Protein AF-A0A838QBS2-F1 (afdb_monomer_lite)

Foldseek 3Di:
DLVVVLVVDPQDPVSLVSLLVVLVVCLVPPLPVSLVSLVVRPDPVSSQVSNLVSLQSCCVVPVPVSLVCLVVDPHDPVSNCVSDPDDD

Structure (mmCIF, N/CA/C/O backbone):
data_AF-A0A838QBS2-F1
#
_entry.id   AF-A0A838QBS2-F1
#
loop_
_atom_site.group_PDB
_atom_site.id
_atom_site.type_symbol
_atom_site.label_atom_id
_atom_site.label_alt_id
_atom_site.label_comp_id
_atom_site.label_asym_id
_atom_site.label_entity_id
_atom_site.label_seq_id
_atom_site.pdbx_PDB_ins_code
_atom_site.Cartn_x
_atom_site.Cartn_y
_atom_site.Cartn_z
_atom_site.occupancy
_atom_site.B_iso_or_equiv
_atom_site.auth_seq_id
_atom_site.auth_comp_id
_atom_site.auth_asym_id
_atom_site.auth_atom_id
_atom_site.pdbx_PDB_model_num
ATOM 1 N N . ALA A 1 1 ? -4.220 -9.356 -19.037 1.00 59.34 1 ALA A N 1
ATOM 2 C CA . ALA A 1 1 ? -3.776 -8.843 -17.722 1.00 59.34 1 ALA A CA 1
ATOM 3 C C . ALA A 1 1 ? -4.999 -8.394 -16.929 1.00 59.34 1 ALA A C 1
ATOM 5 O O . ALA A 1 1 ? -5.787 -7.630 -17.471 1.00 59.34 1 ALA A O 1
ATOM 6 N N . ALA A 1 2 ? -5.189 -8.863 -15.692 1.00 65.00 2 ALA A N 1
ATOM 7 C CA . ALA A 1 2 ? -6.376 -8.519 -14.895 1.00 65.00 2 ALA A CA 1
ATOM 8 C C . ALA A 1 2 ? -6.485 -7.009 -14.584 1.00 65.00 2 ALA A C 1
ATOM 10 O O . ALA A 1 2 ? -7.593 -6.490 -14.505 1.00 65.00 2 ALA A O 1
ATOM 11 N N . GLY A 1 3 ? -5.362 -6.277 -14.564 1.00 68.88 3 GLY A N 1
ATOM 12 C CA . GLY A 1 3 ? -5.370 -4.810 -14.518 1.00 68.88 3 GLY A CA 1
ATOM 13 C C . GLY A 1 3 ? -6.114 -4.147 -15.689 1.00 68.88 3 GLY A C 1
ATOM 14 O O . GLY A 1 3 ? -6.882 -3.217 -15.483 1.00 68.88 3 GLY A O 1
ATOM 15 N N . ALA A 1 4 ? -5.989 -4.660 -16.917 1.00 73.88 4 ALA A N 1
ATOM 16 C CA . ALA A 1 4 ? -6.677 -4.067 -18.070 1.00 73.88 4 ALA A CA 1
ATOM 17 C C . ALA A 1 4 ? -8.209 -4.169 -17.952 1.00 73.88 4 ALA A C 1
ATOM 19 O O . ALA A 1 4 ? -8.917 -3.253 -18.349 1.00 73.88 4 ALA A O 1
ATOM 20 N N . TRP A 1 5 ? -8.719 -5.244 -17.342 1.00 80.38 5 TRP A N 1
ATOM 21 C CA . TRP A 1 5 ? -10.149 -5.407 -17.076 1.00 80.38 5 TRP A CA 1
ATOM 22 C C . TRP A 1 5 ? -10.645 -4.454 -15.975 1.00 80.38 5 TRP A C 1
ATOM 24 O O . TRP A 1 5 ? -11.707 -3.853 -16.121 1.00 80.38 5 TRP A O 1
ATOM 34 N N . LEU A 1 6 ? -9.849 -4.211 -14.927 1.00 80.81 6 LEU A N 1
ATOM 35 C CA . LEU A 1 6 ? -10.195 -3.251 -13.865 1.00 80.81 6 LEU A CA 1
ATOM 36 C C . LEU A 1 6 ? -10.314 -1.808 -14.373 1.00 80.81 6 LEU A C 1
ATOM 38 O O . LEU A 1 6 ? -11.085 -1.021 -13.823 1.00 80.81 6 LEU A O 1
ATOM 42 N N . ALA A 1 7 ? -9.567 -1.458 -15.422 1.00 75.81 7 ALA A N 1
ATOM 43 C CA . ALA A 1 7 ? -9.676 -0.158 -16.081 1.00 75.81 7 ALA A CA 1
ATOM 44 C C . ALA A 1 7 ? -10.973 -0.001 -16.897 1.00 75.81 7 ALA A C 1
ATOM 46 O O . ALA A 1 7 ? -11.401 1.124 -17.126 1.00 75.81 7 ALA A O 1
ATOM 47 N N . THR A 1 8 ? -11.609 -1.102 -17.315 1.00 82.38 8 THR A N 1
ATOM 48 C CA . THR A 1 8 ? -12.884 -1.060 -18.059 1.00 82.38 8 THR A CA 1
ATOM 49 C C . THR A 1 8 ? -14.118 -0.968 -17.168 1.00 82.38 8 THR A C 1
ATOM 51 O O . THR A 1 8 ? -15.211 -0.702 -17.662 1.00 82.38 8 THR A O 1
ATOM 54 N N . LEU A 1 9 ? -13.965 -1.197 -15.861 1.00 81.81 9 LEU A N 1
ATOM 55 C CA . LEU A 1 9 ? -15.078 -1.105 -14.928 1.00 81.81 9 LEU A CA 1
ATOM 56 C C . LEU A 1 9 ? -15.445 0.363 -14.671 1.00 81.81 9 LEU A C 1
ATOM 58 O O . LEU A 1 9 ? -14.547 1.192 -14.496 1.00 81.81 9 LEU A O 1
ATOM 62 N N . PRO A 1 10 ? -16.744 0.694 -14.582 1.00 79.12 10 PRO A N 1
ATOM 63 C CA . PRO A 1 10 ? -17.166 2.016 -14.153 1.00 79.12 10 PRO A CA 1
ATOM 64 C C . PRO A 1 10 ? -16.716 2.272 -12.711 1.00 79.12 10 PRO A C 1
ATOM 66 O O . PRO A 1 10 ? -16.734 1.376 -11.861 1.00 79.12 10 PRO A O 1
ATOM 69 N N . SER A 1 11 ? -16.307 3.508 -12.435 1.00 73.88 11 SER A N 1
ATOM 70 C CA . SER A 1 11 ? -15.950 3.950 -11.089 1.00 73.88 11 SER A CA 1
ATOM 71 C C . SER A 1 11 ? -17.126 3.754 -10.131 1.00 73.88 11 SER A C 1
ATOM 73 O O . SER A 1 11 ? -18.242 4.187 -10.408 1.00 73.88 11 SER A O 1
ATOM 75 N N . GLY A 1 12 ? -16.875 3.092 -9.003 1.00 82.94 12 GLY A N 1
ATOM 76 C CA . GLY A 1 12 ? -17.888 2.766 -8.005 1.00 82.94 12 GLY A CA 1
ATOM 77 C C . GLY A 1 12 ? -17.447 1.607 -7.113 1.00 82.94 12 GLY A C 1
ATOM 78 O O . GLY A 1 12 ? -16.450 0.939 -7.395 1.00 82.94 12 GLY A O 1
ATOM 79 N N . GLY A 1 13 ? -18.228 1.325 -6.067 1.00 83.12 13 GLY A N 1
ATOM 80 C CA . GLY A 1 13 ? -17.848 0.360 -5.028 1.00 83.12 13 GLY A CA 1
ATOM 81 C C . GLY A 1 13 ? -17.521 -1.046 -5.548 1.00 83.12 13 GLY A C 1
ATOM 82 O O . GLY A 1 13 ? -16.639 -1.712 -5.013 1.00 83.12 13 GLY A O 1
ATOM 83 N N . SER A 1 14 ? -18.162 -1.491 -6.633 1.00 85.31 14 SER A N 1
ATOM 84 C CA . SER A 1 14 ? -17.864 -2.780 -7.274 1.00 85.31 14 SER A CA 1
ATOM 85 C C . SER A 1 14 ? -16.458 -2.822 -7.884 1.00 85.31 14 SER A C 1
ATOM 87 O O . SER A 1 14 ? -15.760 -3.828 -7.756 1.00 85.31 14 SER A O 1
ATOM 89 N N . ARG A 1 15 ? -16.017 -1.723 -8.512 1.00 87.19 15 ARG A N 1
ATOM 90 C CA . ARG A 1 15 ? -14.650 -1.586 -9.029 1.00 87.19 15 ARG A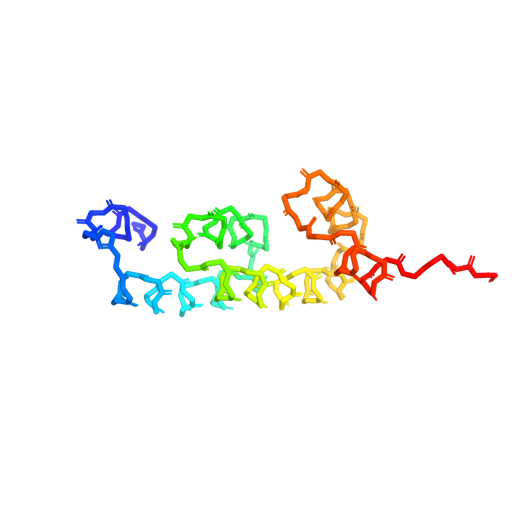 CA 1
ATOM 91 C C . ARG A 1 15 ? -13.657 -1.510 -7.879 1.00 87.19 15 ARG A C 1
ATOM 93 O O . ARG A 1 15 ? -12.647 -2.202 -7.926 1.00 87.19 15 ARG A O 1
ATOM 100 N N . ASP A 1 16 ? -13.956 -0.734 -6.842 1.00 87.88 16 ASP A N 1
ATOM 101 C CA . ASP A 1 16 ? -13.085 -0.602 -5.670 1.00 87.88 16 ASP A CA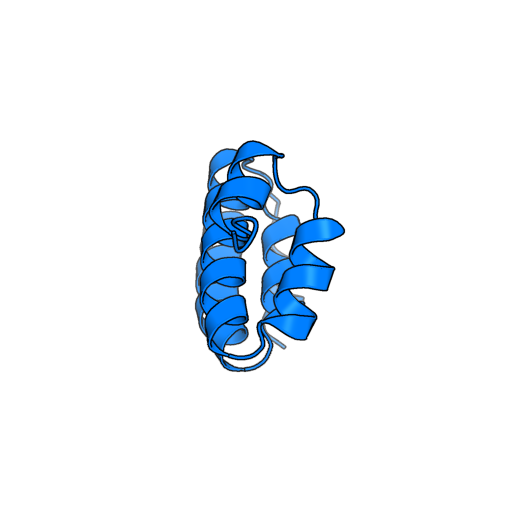 1
ATOM 102 C C . ASP A 1 16 ? -12.862 -1.959 -4.975 1.00 87.88 16 ASP A C 1
ATOM 104 O O . ASP A 1 16 ? -11.731 -2.312 -4.634 1.00 87.88 16 ASP A O 1
ATOM 108 N N . ALA A 1 17 ? -13.910 -2.781 -4.845 1.00 87.69 17 ALA A N 1
ATOM 109 C CA . ALA A 1 17 ? -13.806 -4.144 -4.323 1.00 87.69 17 ALA A CA 1
ATOM 110 C C . ALA A 1 17 ? -12.953 -5.057 -5.225 1.00 87.69 17 ALA A C 1
ATOM 112 O O . ALA A 1 17 ? -12.103 -5.804 -4.734 1.00 87.69 17 ALA A O 1
ATOM 113 N N . ALA A 1 18 ? -13.124 -4.970 -6.547 1.00 89.75 18 ALA A N 1
ATOM 114 C CA . ALA A 1 18 ? -12.328 -5.739 -7.502 1.00 89.75 18 ALA A CA 1
ATOM 115 C C . ALA A 1 18 ? -10.843 -5.329 -7.483 1.00 89.75 18 ALA A C 1
ATOM 117 O O . ALA A 1 18 ? -9.960 -6.189 -7.483 1.00 89.75 18 ALA A O 1
ATOM 118 N N . VAL A 1 19 ? -10.561 -4.025 -7.402 1.00 90.62 19 VAL A N 1
ATOM 119 C CA . VAL A 1 19 ? -9.207 -3.483 -7.228 1.00 90.62 19 VAL A CA 1
ATOM 120 C C . VAL A 1 19 ? -8.612 -3.971 -5.906 1.00 90.62 19 VAL A C 1
ATOM 122 O O . VAL A 1 19 ? -7.467 -4.415 -5.874 1.00 90.62 19 VAL A O 1
ATOM 125 N N . THR A 1 20 ? -9.388 -3.983 -4.824 1.00 89.25 20 THR A N 1
ATOM 126 C CA . THR A 1 20 ? -8.949 -4.494 -3.516 1.00 89.25 20 THR A CA 1
ATOM 127 C C . THR A 1 20 ? -8.528 -5.966 -3.605 1.00 89.25 20 THR A C 1
ATOM 129 O O . THR A 1 20 ? -7.416 -6.314 -3.212 1.00 89.25 20 THR A O 1
ATOM 132 N N . ALA A 1 21 ? -9.352 -6.830 -4.202 1.00 89.50 21 ALA A N 1
ATOM 133 C CA . ALA A 1 21 ? -9.014 -8.244 -4.383 1.00 89.50 21 ALA A CA 1
ATOM 134 C C . ALA A 1 21 ? -7.782 -8.447 -5.288 1.00 89.50 21 ALA A C 1
ATOM 136 O O . ALA A 1 21 ? -6.917 -9.281 -5.011 1.00 89.50 21 ALA A O 1
ATOM 137 N N . TYR A 1 22 ? -7.672 -7.663 -6.362 1.00 90.56 22 TYR A N 1
ATOM 138 C CA . TYR A 1 22 ? -6.533 -7.726 -7.273 1.00 90.56 22 TYR A CA 1
ATOM 139 C C . TYR A 1 22 ? -5.230 -7.295 -6.599 1.00 90.56 22 TYR A C 1
ATOM 141 O O . TYR A 1 22 ? -4.229 -8.006 -6.677 1.00 90.56 22 TYR A O 1
ATOM 149 N N . THR A 1 23 ? -5.249 -6.163 -5.893 1.00 90.94 23 THR A N 1
ATOM 150 C CA . THR A 1 23 ? -4.077 -5.636 -5.184 1.00 90.94 23 THR A CA 1
ATOM 151 C C . THR A 1 23 ? -3.575 -6.592 -4.114 1.00 90.94 23 THR A C 1
ATOM 153 O O . THR A 1 23 ? -2.369 -6.763 -4.009 1.00 90.94 23 THR A O 1
ATOM 156 N N . GLN A 1 24 ? -4.454 -7.294 -3.393 1.00 87.50 24 GLN A N 1
ATOM 157 C CA . GLN A 1 24 ? -4.035 -8.324 -2.434 1.00 87.50 24 GLN A CA 1
ATOM 158 C C . GLN A 1 24 ? -3.235 -9.452 -3.094 1.00 87.50 24 GLN A C 1
ATOM 160 O O . GLN A 1 24 ? -2.231 -9.906 -2.546 1.00 87.50 24 GLN A O 1
ATOM 165 N N . ARG A 1 25 ? -3.652 -9.898 -4.284 1.00 88.50 25 ARG A N 1
ATOM 166 C CA . ARG A 1 25 ? -2.951 -10.965 -5.008 1.00 88.50 25 ARG A CA 1
ATOM 167 C C . ARG A 1 25 ? -1.642 -10.477 -5.620 1.00 88.50 25 ARG A C 1
ATOM 169 O O . ARG A 1 25 ? -0.649 -11.196 -5.592 1.00 88.50 25 ARG A O 1
ATOM 176 N N . VAL A 1 26 ? -1.647 -9.265 -6.164 1.00 89.81 26 VAL A N 1
ATOM 177 C CA . VAL A 1 26 ? -0.481 -8.677 -6.829 1.00 89.81 26 VAL A CA 1
ATOM 178 C C . VAL A 1 26 ? 0.555 -8.196 -5.824 1.00 89.81 26 VAL A C 1
ATOM 180 O O . VAL A 1 26 ? 1.735 -8.308 -6.113 1.00 89.81 26 VAL A O 1
ATOM 183 N N . ALA A 1 27 ? 0.169 -7.765 -4.621 1.00 89.12 27 ALA A N 1
ATOM 184 C CA . ALA A 1 27 ? 1.106 -7.255 -3.620 1.00 89.12 27 ALA A CA 1
ATOM 185 C C . ALA A 1 27 ? 2.178 -8.273 -3.202 1.00 89.12 27 ALA A C 1
ATOM 187 O O . ALA A 1 27 ? 3.276 -7.884 -2.813 1.00 89.12 27 ALA A O 1
ATOM 188 N N . ALA A 1 28 ? 1.879 -9.570 -3.312 1.00 85.75 28 ALA A N 1
ATOM 189 C CA . ALA A 1 28 ? 2.832 -10.637 -3.026 1.00 85.75 28 ALA A CA 1
ATOM 190 C C . ALA A 1 28 ? 3.939 -10.767 -4.089 1.00 85.75 28 ALA A C 1
ATOM 192 O O . ALA A 1 28 ? 5.047 -11.182 -3.763 1.00 85.75 28 ALA A O 1
ATOM 193 N N . THR A 1 29 ? 3.647 -10.439 -5.350 1.00 88.44 29 THR A N 1
ATOM 194 C CA . THR A 1 29 ? 4.582 -10.596 -6.479 1.00 88.44 29 THR A CA 1
ATOM 195 C C . THR A 1 29 ? 5.145 -9.269 -6.978 1.00 88.44 29 THR A C 1
ATOM 197 O O . THR A 1 29 ? 6.303 -9.195 -7.366 1.00 88.44 29 THR A O 1
ATOM 200 N N . ASP A 1 30 ? 4.316 -8.230 -6.983 1.00 90.31 30 ASP A N 1
ATOM 201 C CA . ASP A 1 30 ? 4.617 -6.878 -7.443 1.00 90.31 30 ASP A CA 1
ATOM 202 C C . ASP A 1 30 ? 3.881 -5.849 -6.556 1.00 90.31 30 ASP A C 1
ATOM 204 O O . ASP A 1 30 ? 2.810 -5.334 -6.902 1.00 90.31 30 ASP A O 1
ATOM 208 N N . PRO A 1 31 ? 4.428 -5.548 -5.369 1.00 89.81 31 PRO A N 1
ATOM 209 C CA . PRO A 1 31 ? 3.827 -4.579 -4.458 1.00 89.81 31 PRO A CA 1
ATOM 210 C C . PRO A 1 31 ? 3.764 -3.162 -5.037 1.00 89.81 31 PRO A C 1
ATOM 212 O O . PRO A 1 31 ? 2.864 -2.405 -4.674 1.00 89.81 31 PRO A O 1
ATOM 215 N N . GLN A 1 32 ? 4.642 -2.818 -5.983 1.00 89.25 32 GLN A N 1
ATOM 216 C CA . GLN A 1 32 ? 4.624 -1.519 -6.648 1.00 89.25 32 GLN A CA 1
ATOM 217 C C . GLN A 1 32 ? 3.399 -1.383 -7.557 1.00 89.25 32 GLN A C 1
ATOM 219 O O . GLN A 1 32 ? 2.682 -0.384 -7.481 1.00 89.25 32 GLN A O 1
ATOM 224 N N . ALA A 1 33 ? 3.113 -2.396 -8.379 1.00 90.62 33 ALA A N 1
ATOM 225 C CA . ALA A 1 33 ? 1.899 -2.404 -9.186 1.00 90.62 33 ALA A CA 1
ATOM 226 C C . ALA A 1 33 ? 0.644 -2.402 -8.301 1.00 90.62 33 ALA A C 1
ATOM 228 O O . ALA A 1 33 ? -0.298 -1.660 -8.577 1.00 90.62 33 ALA A O 1
ATOM 229 N N . ALA A 1 34 ? 0.627 -3.187 -7.218 1.00 92.06 34 ALA A N 1
ATOM 230 C CA . ALA A 1 34 ? -0.503 -3.210 -6.290 1.00 92.06 34 ALA A CA 1
ATOM 231 C C . ALA A 1 34 ? -0.780 -1.823 -5.686 1.00 92.06 34 ALA A C 1
ATOM 233 O O . ALA A 1 34 ? -1.926 -1.374 -5.663 1.00 92.06 34 ALA A O 1
ATOM 234 N N . ALA A 1 35 ? 0.266 -1.124 -5.253 1.00 90.50 35 ALA A N 1
ATOM 235 C CA . ALA A 1 35 ? 0.170 0.231 -4.733 1.00 90.50 35 ALA A CA 1
ATOM 236 C C . ALA A 1 35 ? -0.445 1.215 -5.746 1.00 90.50 35 ALA A C 1
ATOM 238 O O . ALA A 1 35 ? -1.381 1.936 -5.406 1.00 90.50 35 ALA A O 1
ATOM 239 N N . GLN A 1 36 ? 0.012 1.187 -7.001 1.00 89.56 36 GLN A N 1
ATOM 240 C CA . GLN A 1 36 ? -0.517 2.047 -8.069 1.00 89.56 36 GLN A CA 1
ATOM 241 C C . GLN A 1 36 ? -2.000 1.784 -8.347 1.00 89.56 36 GLN A C 1
ATOM 243 O O . GLN A 1 36 ? -2.774 2.710 -8.573 1.00 89.56 36 GLN A O 1
ATOM 248 N N . TRP A 1 37 ? -2.426 0.520 -8.294 1.00 90.94 37 TRP A N 1
ATOM 249 C CA . TRP A 1 37 ? -3.839 0.168 -8.433 1.00 90.94 37 TRP A CA 1
ATOM 250 C C . TRP A 1 37 ? -4.678 0.660 -7.256 1.00 90.94 37 TRP A C 1
ATOM 252 O O . TRP A 1 37 ? -5.780 1.167 -7.480 1.00 90.94 37 TRP A O 1
ATOM 262 N N . ALA A 1 38 ? -4.160 0.559 -6.030 1.00 91.19 38 ALA A N 1
ATOM 263 C CA . ALA A 1 38 ? -4.840 1.058 -4.841 1.00 91.19 38 ALA A CA 1
ATOM 264 C C . ALA A 1 38 ? -5.093 2.571 -4.917 1.00 91.19 38 ALA A C 1
ATOM 266 O O . ALA A 1 38 ? -6.166 3.013 -4.524 1.00 91.19 38 ALA A O 1
ATOM 267 N N . GLU A 1 39 ? -4.185 3.353 -5.510 1.00 89.06 39 GLU A N 1
ATOM 268 C CA . GLU A 1 39 ? -4.373 4.799 -5.726 1.00 89.06 39 GLU A CA 1
ATOM 269 C C . GLU A 1 39 ? -5.567 5.132 -6.637 1.00 89.06 39 GLU A C 1
ATOM 271 O O . GLU A 1 39 ? -6.130 6.221 -6.539 1.00 89.06 39 GLU A O 1
ATOM 276 N N . THR A 1 40 ? -6.004 4.190 -7.482 1.00 88.12 40 THR A N 1
ATOM 277 C CA . THR A 1 40 ? -7.165 4.377 -8.370 1.00 88.12 40 THR A CA 1
ATOM 278 C C . THR A 1 40 ? -8.516 4.139 -7.692 1.00 88.12 40 THR A C 1
ATOM 280 O O . THR A 1 40 ? -9.552 4.295 -8.347 1.00 88.12 40 THR A O 1
ATOM 283 N N . ILE A 1 41 ? -8.521 3.715 -6.424 1.00 88.75 41 ILE A N 1
ATOM 284 C CA . ILE A 1 41 ? -9.739 3.511 -5.635 1.00 88.75 41 ILE A CA 1
ATOM 285 C C . ILE A 1 41 ? -10.378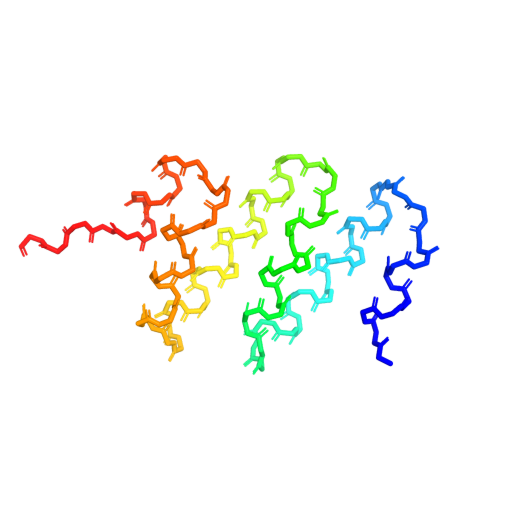 4.875 -5.366 1.00 88.75 41 ILE A C 1
ATOM 287 O O . ILE A 1 41 ? -9.725 5.793 -4.864 1.00 88.75 41 ILE A O 1
ATOM 291 N N . GLY A 1 42 ? -11.662 5.008 -5.703 1.00 85.56 42 GLY A N 1
ATOM 292 C CA . GLY A 1 42 ? -12.381 6.279 -5.587 1.00 85.56 42 GLY A CA 1
ATOM 293 C C . GLY A 1 42 ? -12.758 6.620 -4.146 1.00 85.56 42 GLY A C 1
ATOM 294 O O . GLY A 1 42 ? -12.743 7.785 -3.751 1.00 85.56 42 GLY A O 1
ATOM 295 N N . ASN A 1 43 ? -13.075 5.604 -3.340 1.00 87.69 43 ASN A N 1
ATOM 296 C CA . ASN A 1 43 ? -13.371 5.784 -1.924 1.00 87.69 43 ASN A CA 1
ATOM 297 C C . ASN A 1 43 ? -12.083 6.042 -1.128 1.00 87.69 43 ASN A C 1
ATOM 299 O O . ASN A 1 43 ? -11.223 5.169 -1.030 1.00 87.69 43 ASN A O 1
ATOM 303 N N . GLU A 1 44 ? -11.970 7.216 -0.510 1.00 86.50 44 GLU A N 1
ATOM 304 C CA . GLU A 1 44 ? -10.777 7.600 0.251 1.00 86.50 44 GLU A CA 1
ATOM 305 C C . GLU A 1 44 ? -10.468 6.651 1.417 1.00 86.50 44 GLU A C 1
ATOM 307 O O . GLU A 1 44 ? -9.309 6.292 1.624 1.00 86.50 44 GLU A O 1
ATOM 312 N N . SER A 1 45 ? -11.484 6.217 2.167 1.00 87.25 45 SER A N 1
ATOM 313 C CA . SER A 1 45 ? -11.282 5.314 3.303 1.00 87.25 45 SER A CA 1
ATOM 314 C C . SER A 1 45 ? -10.747 3.963 2.832 1.00 87.25 45 SER A C 1
ATOM 316 O O . SER A 1 45 ? -9.731 3.495 3.346 1.00 87.25 45 SER A O 1
ATOM 318 N N . THR A 1 46 ? -11.363 3.379 1.799 1.00 88.25 46 THR A N 1
ATOM 319 C CA . THR A 1 46 ? -10.906 2.120 1.197 1.00 88.25 46 THR A CA 1
ATOM 320 C C . THR A 1 46 ? -9.507 2.263 0.609 1.00 88.25 46 THR A C 1
ATOM 322 O O . THR A 1 46 ? -8.650 1.422 0.872 1.00 88.25 46 THR A O 1
ATOM 325 N N . ARG A 1 47 ? -9.246 3.343 -0.137 1.00 89.50 47 ARG A N 1
ATOM 326 C CA . ARG A 1 47 ? -7.935 3.637 -0.721 1.00 89.50 47 ARG A CA 1
ATOM 327 C C . ARG A 1 47 ? -6.859 3.674 0.355 1.00 89.50 47 ARG A C 1
ATOM 329 O O . ARG A 1 47 ? -5.864 2.967 0.243 1.00 89.50 47 ARG A O 1
ATOM 336 N N . ASN A 1 48 ? -7.069 4.459 1.409 1.00 89.12 48 ASN A N 1
ATOM 337 C CA . ASN A 1 48 ? -6.078 4.638 2.462 1.00 89.12 48 ASN A CA 1
ATOM 338 C C . ASN A 1 48 ? -5.816 3.331 3.221 1.00 89.12 48 ASN A C 1
ATOM 340 O O . ASN A 1 48 ? -4.655 2.979 3.419 1.00 89.12 48 ASN A O 1
ATOM 344 N N . SER A 1 49 ? -6.863 2.584 3.589 1.00 89.69 49 SER A N 1
ATOM 345 C CA . SER A 1 49 ? -6.707 1.270 4.229 1.00 89.69 49 SER A CA 1
ATOM 346 C C . SER A 1 49 ? -5.953 0.285 3.338 1.00 89.69 49 SER A C 1
ATOM 348 O O . SER A 1 49 ? -5.106 -0.468 3.819 1.00 89.69 49 SER A O 1
ATOM 350 N N . GLN A 1 50 ? -6.220 0.310 2.033 1.00 91.31 50 GLN A N 1
ATOM 351 C CA . GLN A 1 50 ? -5.610 -0.632 1.110 1.00 91.31 50 GLN A CA 1
ATOM 352 C C . GLN A 1 50 ? -4.155 -0.291 0.800 1.00 91.31 50 GLN A C 1
ATOM 354 O O . GLN A 1 50 ? -3.296 -1.172 0.822 1.00 91.31 50 GLN A O 1
ATOM 359 N N . MET A 1 51 ? -3.856 0.992 0.611 1.00 91.56 51 MET A N 1
ATOM 360 C CA . MET A 1 51 ? -2.491 1.494 0.503 1.00 91.56 51 MET A CA 1
ATOM 361 C C . MET A 1 51 ? -1.677 1.190 1.768 1.00 91.56 51 MET A C 1
ATOM 363 O O . MET A 1 51 ? -0.540 0.744 1.649 1.00 91.56 51 MET A O 1
ATOM 367 N N . GLU A 1 52 ? -2.248 1.365 2.966 1.00 91.44 52 GLU A N 1
ATOM 368 C CA . GLU A 1 52 ? -1.584 1.015 4.230 1.00 91.44 52 GLU A CA 1
ATOM 369 C C . GLU A 1 52 ? -1.266 -0.486 4.304 1.00 91.44 52 GLU A C 1
ATOM 371 O O . GLU A 1 52 ? -0.140 -0.866 4.628 1.00 91.44 52 GLU A O 1
ATOM 376 N N . SER A 1 53 ? -2.226 -1.344 3.946 1.00 91.38 53 SER A N 1
ATOM 377 C CA . SER A 1 53 ? -2.045 -2.799 3.958 1.00 91.38 53 SER A CA 1
ATOM 378 C C . SER A 1 53 ? -0.945 -3.257 2.991 1.00 91.38 53 SER A C 1
ATOM 380 O O . SER A 1 53 ? -0.059 -4.028 3.373 1.00 91.38 53 SER A O 1
ATOM 382 N N . ILE A 1 54 ? -0.947 -2.731 1.760 1.00 92.81 54 ILE A N 1
ATOM 383 C CA . ILE A 1 54 ? 0.075 -3.027 0.744 1.00 92.81 54 ILE A CA 1
ATOM 384 C C . ILE A 1 54 ? 1.440 -2.529 1.207 1.00 92.81 54 ILE A C 1
ATOM 386 O O . ILE A 1 54 ? 2.415 -3.266 1.117 1.00 92.81 54 ILE A O 1
ATOM 390 N N . ALA A 1 55 ? 1.515 -1.313 1.746 1.00 92.12 55 ALA A N 1
ATOM 391 C CA . ALA A 1 55 ? 2.756 -0.743 2.250 1.00 92.12 55 ALA A CA 1
ATOM 392 C C . ALA A 1 55 ? 3.345 -1.571 3.393 1.00 92.12 55 ALA A C 1
ATOM 394 O O . ALA A 1 55 ? 4.540 -1.846 3.402 1.00 92.12 55 ALA A O 1
ATOM 395 N N . ALA A 1 56 ? 2.511 -2.013 4.337 1.00 90.81 56 ALA A N 1
ATOM 396 C CA . ALA A 1 56 ? 2.936 -2.862 5.441 1.00 90.81 56 ALA A CA 1
ATOM 397 C C . ALA A 1 56 ? 3.438 -4.231 4.955 1.00 90.81 56 ALA A C 1
ATOM 399 O O . ALA A 1 56 ? 4.433 -4.740 5.472 1.00 90.81 56 ALA A O 1
ATOM 400 N N . ALA A 1 57 ? 2.779 -4.828 3.957 1.00 90.88 57 ALA A N 1
ATOM 401 C CA . ALA A 1 57 ? 3.242 -6.065 3.333 1.00 90.88 57 ALA A CA 1
ATOM 402 C C . ALA A 1 57 ? 4.557 -5.856 2.565 1.00 90.88 57 ALA A C 1
ATOM 404 O O . ALA A 1 57 ? 5.487 -6.647 2.713 1.00 90.88 57 ALA A O 1
ATOM 405 N N . TRP A 1 58 ? 4.666 -4.762 1.811 1.00 92.56 58 TRP A N 1
ATOM 406 C CA . TRP A 1 58 ? 5.861 -4.405 1.053 1.00 92.56 58 TRP A CA 1
ATOM 407 C C . TRP A 1 58 ? 7.046 -4.110 1.974 1.00 92.56 58 TRP A C 1
ATOM 409 O O . TRP A 1 58 ? 8.149 -4.567 1.713 1.00 92.56 58 TRP A O 1
ATOM 419 N N . LEU A 1 59 ? 6.834 -3.446 3.112 1.00 91.88 59 LEU A N 1
ATOM 420 C CA . LEU A 1 59 ? 7.887 -3.220 4.105 1.00 91.88 59 LEU A CA 1
ATOM 421 C C . LEU A 1 59 ? 8.493 -4.528 4.636 1.00 91.88 59 LEU A C 1
ATOM 423 O O . LEU A 1 59 ? 9.667 -4.548 4.997 1.00 91.88 59 LEU A O 1
ATOM 427 N N . LYS A 1 60 ? 7.715 -5.618 4.682 1.00 89.62 60 LYS A N 1
ATOM 428 C CA . LYS A 1 60 ? 8.207 -6.937 5.113 1.00 89.62 60 LYS A CA 1
ATOM 429 C C . LYS A 1 60 ? 9.058 -7.630 4.051 1.00 89.62 60 LYS A C 1
ATOM 431 O O . LYS A 1 60 ? 9.926 -8.414 4.417 1.00 89.62 60 LYS A O 1
ATOM 436 N N . THR A 1 61 ? 8.796 -7.382 2.769 1.00 89.25 61 THR A N 1
ATOM 437 C CA . THR A 1 61 ? 9.514 -8.020 1.656 1.00 89.25 61 THR A CA 1
ATOM 438 C C . THR A 1 61 ? 10.688 -7.176 1.165 1.00 89.25 61 THR A C 1
ATOM 440 O O . THR A 1 61 ? 11.780 -7.700 0.974 1.00 89.25 61 THR A O 1
ATOM 443 N N . ASP A 1 62 ? 10.488 -5.869 1.003 1.00 90.38 62 ASP A N 1
ATOM 444 C CA . ASP A 1 62 ? 11.489 -4.896 0.569 1.00 90.38 62 ASP A CA 1
ATOM 445 C C . ASP A 1 62 ? 11.222 -3.534 1.226 1.00 90.38 62 ASP A C 1
ATOM 447 O O . ASP A 1 62 ? 10.577 -2.639 0.671 1.00 90.38 62 ASP A O 1
ATOM 451 N N . ALA A 1 63 ? 11.758 -3.369 2.436 1.00 89.62 63 ALA A N 1
ATOM 452 C CA . ALA A 1 63 ? 11.629 -2.130 3.194 1.00 89.62 63 ALA A CA 1
ATOM 453 C C . ALA A 1 63 ? 12.233 -0.911 2.480 1.00 89.62 63 ALA A C 1
ATOM 455 O O . ALA A 1 63 ? 11.767 0.217 2.669 1.00 89.62 63 ALA A O 1
ATOM 456 N N . ASN A 1 64 ? 13.262 -1.116 1.655 1.00 90.44 64 ASN A N 1
ATOM 457 C CA . ASN A 1 64 ? 13.980 -0.022 1.018 1.00 90.44 64 ASN A CA 1
ATOM 458 C C . ASN A 1 64 ? 13.124 0.596 -0.093 1.00 90.44 64 ASN A C 1
ATOM 460 O O . ASN A 1 64 ? 12.921 1.807 -0.119 1.00 90.44 64 ASN A O 1
ATO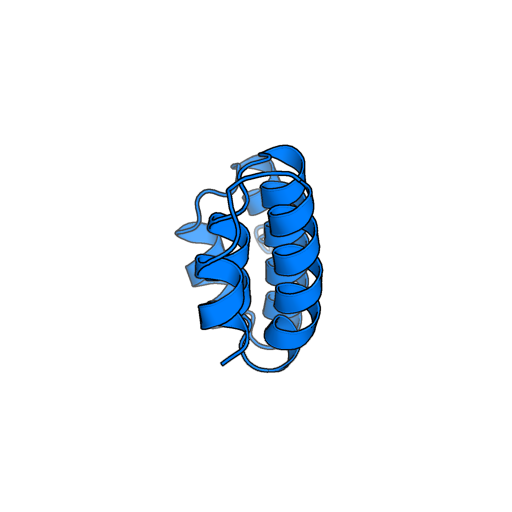M 464 N N . ARG A 1 65 ? 12.532 -0.232 -0.959 1.00 91.06 65 ARG A N 1
ATOM 465 C CA . ARG A 1 65 ? 11.600 0.252 -1.987 1.00 91.06 65 ARG A CA 1
ATOM 466 C C . ARG A 1 65 ? 10.267 0.708 -1.404 1.00 91.06 65 ARG A C 1
ATOM 468 O O . ARG A 1 65 ? 9.752 1.743 -1.825 1.00 91.06 65 ARG A O 1
ATOM 475 N N . ALA A 1 66 ? 9.746 -0.008 -0.409 1.00 92.00 66 ALA A N 1
ATOM 476 C CA . ALA A 1 66 ? 8.498 0.364 0.246 1.00 92.00 66 ALA A CA 1
ATOM 477 C C . ALA A 1 66 ? 8.590 1.745 0.903 1.00 92.00 66 ALA A C 1
ATOM 479 O O . ALA A 1 66 ? 7.692 2.561 0.728 1.00 92.00 66 ALA A O 1
ATOM 480 N N . SER A 1 67 ? 9.680 2.048 1.616 1.00 91.44 67 SER A N 1
ATOM 481 C CA . SER A 1 67 ? 9.856 3.357 2.260 1.00 91.44 67 SER A CA 1
ATOM 482 C C . SER A 1 67 ? 9.905 4.508 1.254 1.00 91.44 67 SER A C 1
ATOM 484 O O . SER A 1 67 ? 9.232 5.518 1.460 1.00 91.44 67 SER A O 1
ATOM 486 N N . VAL A 1 68 ? 10.603 4.335 0.126 1.00 92.25 68 VAL A N 1
ATOM 487 C CA . VAL A 1 68 ? 10.619 5.318 -0.970 1.00 92.25 68 VAL A CA 1
ATOM 488 C C . VAL A 1 68 ? 9.214 5.544 -1.522 1.00 92.25 68 VAL A C 1
ATOM 490 O O . VAL A 1 68 ? 8.804 6.692 -1.708 1.00 92.25 68 VAL A O 1
ATOM 493 N N . TRP A 1 69 ? 8.451 4.474 -1.752 1.00 92.00 69 TRP A N 1
ATOM 494 C CA . TRP A 1 69 ? 7.072 4.607 -2.211 1.00 92.00 69 TRP A CA 1
ATOM 495 C C . TRP A 1 69 ? 6.183 5.290 -1.162 1.00 92.00 69 TRP A C 1
ATOM 497 O O . TRP A 1 69 ? 5.484 6.239 -1.501 1.00 92.00 69 TRP A O 1
ATOM 507 N N . ILE A 1 70 ? 6.252 4.895 0.115 1.00 91.50 70 ILE A N 1
ATOM 508 C CA . ILE A 1 70 ? 5.451 5.488 1.202 1.00 91.50 70 ILE A CA 1
ATOM 509 C C . ILE A 1 70 ? 5.686 6.998 1.278 1.00 91.50 70 ILE A C 1
ATOM 511 O O . ILE A 1 70 ? 4.723 7.758 1.378 1.00 91.50 70 ILE A O 1
ATOM 515 N N . VAL A 1 71 ? 6.938 7.452 1.184 1.00 90.12 71 VAL A N 1
ATOM 516 C CA . VAL A 1 71 ? 7.274 8.884 1.221 1.00 90.12 71 VAL A CA 1
ATOM 517 C C . VAL A 1 71 ? 6.641 9.639 0.047 1.00 90.12 71 VAL A C 1
ATOM 519 O O . VAL A 1 71 ? 6.044 10.694 0.272 1.00 90.12 71 VAL A O 1
ATOM 522 N N . ASN A 1 72 ? 6.696 9.077 -1.164 1.00 89.69 72 ASN A N 1
ATOM 523 C CA . ASN A 1 72 ? 6.165 9.699 -2.385 1.00 89.69 72 ASN A CA 1
ATOM 524 C C . ASN A 1 72 ? 4.650 9.519 -2.584 1.00 89.69 72 ASN A C 1
ATOM 526 O O . ASN A 1 72 ? 4.045 10.245 -3.365 1.00 89.69 72 ASN A O 1
ATOM 530 N N . SER A 1 73 ? 4.030 8.570 -1.884 1.00 87.44 73 SER A N 1
ATOM 531 C CA . SER A 1 73 ? 2.604 8.268 -2.011 1.00 87.44 73 SER A CA 1
ATOM 532 C C . SER A 1 73 ? 1.709 9.395 -1.481 1.00 87.44 73 SER A C 1
ATOM 534 O O . SER A 1 73 ? 2.112 10.198 -0.630 1.00 87.44 73 SER A O 1
ATOM 536 N N . SER A 1 74 ? 0.441 9.388 -1.898 1.00 84.19 74 SER A N 1
ATOM 537 C CA . SER A 1 74 ? -0.604 10.284 -1.383 1.00 84.19 74 SER A CA 1
ATOM 538 C C . SER A 1 74 ? -1.137 9.900 0.008 1.00 84.19 74 SER A C 1
ATOM 540 O O . SER A 1 74 ? -2.198 10.377 0.412 1.00 84.19 74 SER A O 1
ATOM 542 N N . LEU A 1 75 ? -0.455 9.009 0.741 1.00 85.44 75 LEU A N 1
ATOM 543 C CA . LEU A 1 75 ? -0.843 8.626 2.099 1.00 85.44 75 LEU A CA 1
ATOM 544 C C . LEU A 1 75 ? -0.853 9.839 3.040 1.00 85.44 75 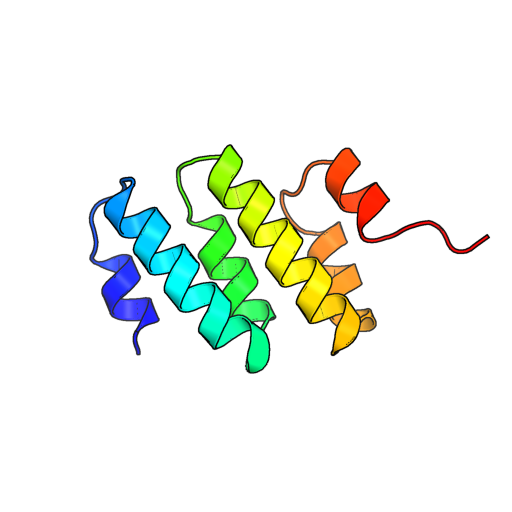LEU A C 1
ATOM 546 O O . LEU A 1 75 ? -0.051 10.765 2.911 1.00 85.44 75 LEU A O 1
ATOM 550 N N . SER A 1 76 ? -1.731 9.815 4.042 1.00 86.56 76 SER A N 1
ATOM 551 C CA . SER A 1 76 ? -1.742 10.852 5.072 1.00 86.56 76 SER A CA 1
ATOM 552 C C . SER A 1 76 ? -0.498 10.758 5.962 1.00 86.56 76 SER A C 1
ATOM 554 O O . SER A 1 76 ? 0.045 9.676 6.198 1.00 86.56 76 SER A O 1
ATOM 556 N N . ASN A 1 77 ? -0.063 11.894 6.516 1.00 85.62 77 ASN A N 1
ATOM 557 C CA . ASN A 1 77 ? 1.112 11.949 7.395 1.00 85.62 77 ASN A CA 1
ATOM 558 C C . ASN A 1 77 ? 0.999 10.998 8.598 1.00 85.62 77 ASN A C 1
ATOM 560 O O . ASN A 1 77 ? 1.995 10.409 9.008 1.00 85.62 77 ASN A O 1
ATOM 564 N N . GLY A 1 78 ? -0.214 10.797 9.126 1.00 86.06 78 GLY A N 1
ATOM 565 C CA . GLY A 1 78 ? -0.462 9.843 10.208 1.00 86.06 78 GLY A CA 1
ATOM 566 C C . GLY A 1 78 ? -0.176 8.393 9.806 1.00 86.06 78 GLY A C 1
ATOM 567 O O . GLY A 1 78 ? 0.442 7.661 10.575 1.00 86.06 78 GLY A O 1
ATOM 568 N N . VAL A 1 79 ? -0.562 7.989 8.591 1.00 86.75 79 VAL A N 1
ATOM 569 C CA . VAL A 1 79 ? -0.273 6.645 8.062 1.00 86.75 79 VAL A CA 1
ATOM 570 C C . VAL A 1 79 ? 1.219 6.496 7.766 1.00 86.75 79 VAL A C 1
ATOM 572 O O . VAL A 1 79 ? 1.834 5.516 8.183 1.00 86.75 79 VAL A O 1
ATOM 575 N N . LYS A 1 80 ? 1.841 7.502 7.133 1.00 89.56 80 LYS A N 1
ATOM 576 C CA . LYS A 1 80 ? 3.291 7.502 6.869 1.00 89.56 80 LYS A CA 1
ATOM 577 C C . LYS A 1 80 ? 4.103 7.340 8.159 1.00 89.56 80 LYS A C 1
ATOM 579 O O . LYS A 1 80 ? 5.009 6.517 8.194 1.00 89.56 80 LYS A O 1
ATOM 584 N N . ALA A 1 81 ? 3.741 8.051 9.230 1.00 88.69 81 ALA A N 1
ATOM 585 C CA . ALA A 1 81 ? 4.415 7.956 10.528 1.00 88.69 81 ALA A CA 1
ATOM 586 C C . ALA A 1 81 ? 4.251 6.583 11.206 1.00 88.69 81 ALA A C 1
ATOM 588 O O . ALA A 1 81 ? 5.164 6.124 11.890 1.00 88.69 81 ALA A O 1
ATOM 589 N N . ARG A 1 82 ? 3.103 5.915 11.018 1.00 87.06 82 ARG A N 1
ATOM 590 C CA . ARG A 1 82 ? 2.863 4.554 11.531 1.00 87.06 82 ARG A CA 1
ATOM 591 C C . ARG A 1 82 ? 3.679 3.500 10.787 1.00 87.06 82 ARG A C 1
ATOM 593 O O . ARG A 1 82 ? 4.173 2.567 11.411 1.00 87.06 82 ARG A O 1
ATOM 600 N N . LEU A 1 83 ? 3.804 3.645 9.469 1.00 87.06 83 LEU A N 1
ATOM 601 C CA . LEU A 1 83 ? 4.522 2.704 8.607 1.00 87.06 83 LEU A CA 1
ATOM 602 C C . LEU A 1 83 ? 6.042 2.898 8.648 1.00 87.06 83 LEU A C 1
ATOM 604 O O . LEU A 1 83 ? 6.789 1.927 8.570 1.00 87.06 83 LEU A O 1
ATOM 608 N N . LEU A 1 84 ? 6.499 4.143 8.782 1.00 88.25 84 LEU A N 1
ATOM 609 C CA . LEU A 1 84 ? 7.908 4.517 8.877 1.00 88.25 84 LEU A CA 1
ATOM 610 C C . LEU A 1 84 ? 8.190 5.154 10.243 1.00 88.25 84 LEU A C 1
ATOM 612 O O . LEU A 1 84 ? 8.446 6.360 10.317 1.00 88.25 84 LEU A O 1
ATOM 616 N N . PRO A 1 85 ? 8.143 4.378 11.343 1.00 79.19 85 PRO A N 1
ATOM 617 C CA . PRO A 1 85 ? 8.554 4.903 12.631 1.00 79.19 85 PRO A CA 1
ATOM 618 C C . PRO A 1 85 ? 10.036 5.276 12.547 1.00 79.19 85 PRO A C 1
ATOM 620 O O . PRO A 1 85 ? 10.865 4.475 12.106 1.00 79.19 85 PRO A O 1
ATOM 623 N N . ALA A 1 86 ? 10.375 6.496 12.967 1.00 67.75 86 ALA A N 1
ATOM 624 C CA . ALA A 1 86 ? 11.764 6.900 13.116 1.00 67.75 86 ALA A CA 1
ATOM 625 C C . ALA A 1 86 ? 12.439 5.905 14.070 1.00 67.75 86 ALA A C 1
ATOM 627 O O . ALA A 1 86 ? 12.080 5.837 15.249 1.00 67.75 86 ALA A O 1
ATOM 628 N N . ARG A 1 87 ? 13.365 5.086 13.551 1.00 58.88 87 ARG A N 1
ATOM 629 C CA . ARG A 1 87 ? 14.208 4.232 14.393 1.00 58.88 87 ARG A CA 1
ATOM 630 C C . ARG A 1 87 ? 14.977 5.175 15.322 1.00 58.88 87 ARG A C 1
ATOM 632 O O . ARG A 1 87 ? 15.753 5.991 14.831 1.00 58.88 87 ARG A O 1
ATOM 639 N N . A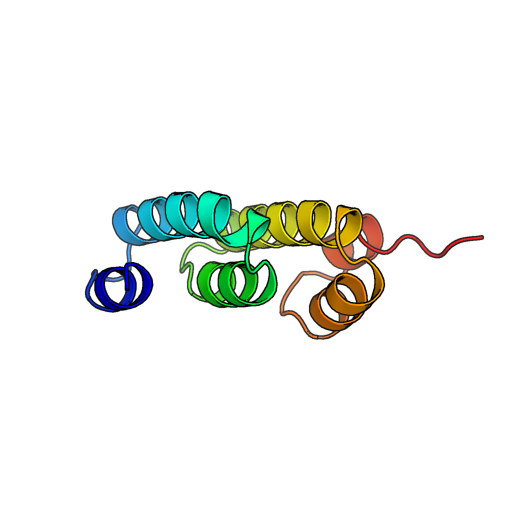RG A 1 88 ? 14.656 5.127 16.617 1.00 50.91 88 ARG A N 1
ATOM 640 C CA . ARG A 1 88 ? 15.404 5.819 17.671 1.00 50.91 88 ARG A CA 1
ATOM 641 C C . ARG A 1 88 ? 16.735 5.130 17.915 1.00 50.91 88 ARG A C 1
ATOM 643 O O . ARG A 1 88 ? 16.773 3.889 17.752 1.00 50.91 88 ARG A O 1
#

Radius of gyration: 12.87 Å; chains: 1; bounding box: 33×23×36 Å

Sequence (88 aa):
AAGAWLATLPSGGSRDAAVTAYTQRVAATDPQAAAQWAETIGNESTRNSQMESIAAAWLKTDANRASVWIVNSSLSNGVKARLLPARR

pLDDT: mean 86.19, std 7.84, range [50.91, 92.81]

Secondary structure (DSSP, 8-state):
-HHHHHHHSPSSHHHHHHHHHHHHHHTTT-HHHHHHHHHT-SSHHHHHHHHHHHHHHHHHH-HHHHHHHHHHSS--HHHHHHHS----